Protein AF-A0A6P6RRB9-F1 (afdb_monomer)

Solvent-accessible surface area (backbone atoms only — not comparable to full-atom values): 8794 Å² total; per-residue (Å²): 140,79,89,84,80,84,84,81,82,78,79,80,76,76,71,71,82,74,67,97,46,77,72,31,69,66,36,70,73,18,34,42,37,41,36,29,73,48,27,52,57,36,40,36,46,30,35,60,72,40,43,34,40,38,39,32,35,85,79,60,42,35,33,41,28,50,56,97,54,93,62,64,47,78,41,65,60,90,59,53,51,38,46,90,45,34,46,29,38,40,38,41,36,26,52,82,52,31,38,40,40,37,38,36,30,24,18,76,85,76,47,72,30,61,27,65,45,78,43,83,45,79,94,34,43,44,42,50,74,44,64,45,35,96,84,52,92,70,71,81,70,47,45,77,48,71,31,66,67,48,59,65,62,72,106

Foldseek 3Di:
DDDDDDDDDPLDFPWPDDDQFDWDWQDAFKKKKKKAQWAAQWKWKDQPF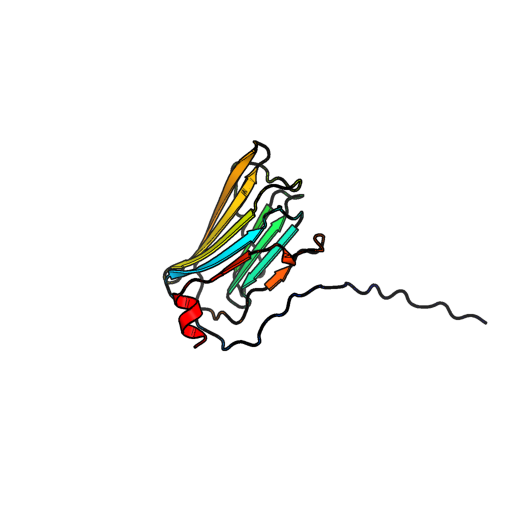AKIWIQHLVVQWIWIDGPPDPDTDTFDKDARADRPTHMWMWMWTDHDQKIKIWIWGQGPVRHTIITIDIDGHDIGIGRDMIMGDSRDPCPVNMDMDIDPVVVVRRD

pLDDT: mean 81.85, std 19.02, range [31.86, 97.69]

Secondary structure (DSSP, 8-state):
-----------------------EE--TT-EEEEEESS--SEEEEEETTTEEEEEETTTTEEEEEETT-SSPEE---SS-B--SS--EEEEEEEETTEEEEEEEEEBTTSSEEEEEEEEE----EE---EEE-SS-S-GGG-EEEE-HHHHGGG-

Structure (mmCIF, N/CA/C/O backbone):
data_AF-A0A6P6RRB9-F1
#
_entry.id   AF-A0A6P6RRB9-F1
#
loop_
_atom_site.group_PDB
_atom_site.id
_atom_site.type_symbol
_atom_site.label_atom_id
_atom_site.label_alt_id
_atom_site.label_comp_id
_atom_site.label_asym_id
_atom_site.label_entity_id
_atom_site.label_seq_id
_atom_site.pdbx_PDB_ins_code
_atom_site.Cartn_x
_atom_site.Cartn_y
_atom_site.Cartn_z
_atom_site.occupancy
_atom_site.B_iso_or_equiv
_atom_site.auth_seq_id
_atom_site.auth_comp_id
_atom_site.auth_asym_id
_atom_site.auth_atom_id
_atom_site.pdbx_PDB_model_num
ATOM 1 N N . MET A 1 1 ? -20.583 28.600 -41.615 1.00 38.03 1 MET A N 1
ATOM 2 C CA . MET A 1 1 ? -19.441 27.681 -41.853 1.00 38.03 1 MET A CA 1
ATOM 3 C C . MET A 1 1 ? -18.241 28.279 -41.128 1.00 38.03 1 MET A C 1
ATOM 5 O O . MET A 1 1 ? -17.924 29.406 -41.449 1.00 38.03 1 MET A O 1
ATOM 9 N N . LYS A 1 2 ? -17.577 27.708 -40.124 1.00 33.72 2 LYS A N 1
ATOM 10 C CA . LYS A 1 2 ? -17.530 26.375 -39.511 1.00 33.72 2 LYS A CA 1
ATOM 11 C C . LYS A 1 2 ? -17.198 26.565 -38.017 1.00 33.72 2 LYS A C 1
ATOM 13 O O . LYS A 1 2 ? -16.459 27.480 -37.671 1.00 33.72 2 LYS A O 1
ATOM 18 N N . ASN A 1 3 ? -17.738 25.680 -37.183 1.00 35.03 3 ASN A N 1
ATOM 19 C CA . ASN A 1 3 ? -17.396 25.497 -35.773 1.00 35.03 3 ASN A CA 1
ATOM 20 C C . ASN A 1 3 ? -15.896 25.198 -35.601 1.00 35.03 3 ASN A C 1
ATOM 22 O O . ASN A 1 3 ? -15.369 24.372 -36.345 1.00 35.03 3 ASN A O 1
ATOM 26 N N . PHE A 1 4 ? -15.254 25.763 -34.576 1.00 40.62 4 PHE A N 1
ATOM 27 C CA . PHE A 1 4 ? -14.052 25.172 -33.983 1.00 40.62 4 PHE A CA 1
ATOM 28 C C . PHE A 1 4 ? -14.425 24.581 -32.625 1.00 40.62 4 PHE A C 1
ATOM 30 O O . PHE A 1 4 ? -14.853 25.283 -31.712 1.00 40.62 4 PHE A O 1
ATOM 37 N N . ALA A 1 5 ? -14.358 23.254 -32.571 1.00 33.91 5 ALA A N 1
ATOM 38 C CA . ALA A 1 5 ? -14.7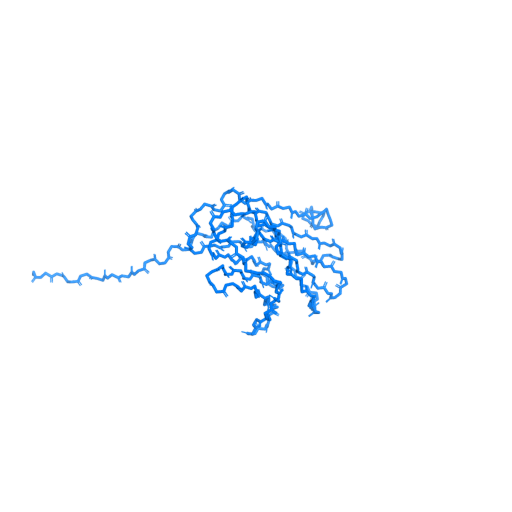40 22.432 -31.441 1.00 33.91 5 ALA A CA 1
ATOM 39 C C . ALA A 1 5 ? -13.683 22.467 -30.328 1.00 33.91 5 ALA A C 1
ATOM 41 O O . ALA A 1 5 ? -12.481 22.524 -30.587 1.00 33.91 5 ALA A O 1
ATOM 42 N N . LEU A 1 6 ? -14.186 22.386 -29.097 1.00 34.38 6 LEU A N 1
ATOM 43 C CA . LEU A 1 6 ? -13.458 22.103 -27.867 1.00 34.38 6 LEU A CA 1
ATOM 44 C C . LEU A 1 6 ? -12.699 20.768 -27.946 1.00 34.38 6 LEU A C 1
ATOM 46 O O . LEU A 1 6 ? -13.262 19.769 -28.386 1.00 34.38 6 LEU A O 1
ATOM 50 N N . PHE A 1 7 ? -11.494 20.720 -27.376 1.00 33.31 7 PHE A N 1
ATOM 51 C CA . PHE A 1 7 ? -10.899 19.482 -26.866 1.00 33.31 7 PHE A CA 1
ATOM 52 C C . PHE A 1 7 ? -10.803 19.578 -25.341 1.00 33.31 7 PHE A C 1
ATOM 54 O O . PHE A 1 7 ? -9.798 20.008 -24.782 1.00 33.31 7 PHE A O 1
ATOM 61 N N . ALA A 1 8 ? -11.887 19.198 -24.663 1.00 34.03 8 ALA A N 1
ATOM 62 C CA . ALA A 1 8 ? -11.844 18.871 -23.246 1.00 34.03 8 ALA A CA 1
ATOM 63 C C . ALA A 1 8 ? -11.222 17.472 -23.110 1.00 34.03 8 ALA A C 1
ATOM 65 O O . ALA A 1 8 ? -11.803 16.477 -23.541 1.00 34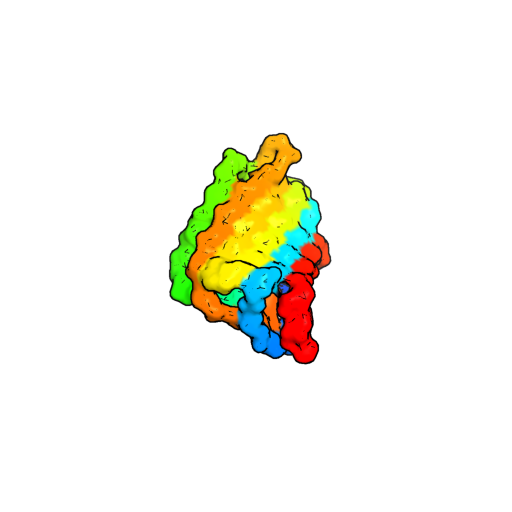.03 8 ALA A O 1
ATOM 66 N N . SER A 1 9 ? -10.011 17.410 -22.560 1.00 34.22 9 SER A N 1
ATOM 67 C CA . SER A 1 9 ? -9.331 16.163 -22.210 1.00 34.22 9 SER A CA 1
ATOM 68 C C . SER A 1 9 ? -10.092 15.474 -21.073 1.00 34.22 9 SER A C 1
ATOM 70 O O . SER A 1 9 ? -10.073 15.941 -19.934 1.00 34.22 9 SER A O 1
ATOM 72 N N . LEU A 1 10 ? -10.795 14.378 -21.378 1.00 38.28 10 LEU A N 1
ATOM 73 C CA . LEU A 1 10 ? -11.334 13.481 -20.357 1.00 38.28 10 LEU A CA 1
ATOM 74 C C . LEU A 1 10 ? -10.183 12.670 -19.749 1.00 38.28 10 LEU A C 1
ATOM 76 O O . LEU A 1 10 ? -9.772 11.638 -20.286 1.00 38.28 10 LEU A O 1
ATOM 80 N N . LEU A 1 11 ? -9.692 13.123 -18.595 1.00 31.86 11 LEU A N 1
ATOM 81 C CA . LEU A 1 11 ? -8.886 12.316 -17.685 1.00 31.86 11 LEU A CA 1
ATOM 82 C C . LEU A 1 11 ? -9.733 11.112 -17.241 1.00 31.86 11 LEU A C 1
ATOM 84 O O . LEU A 1 11 ? -10.615 11.221 -16.392 1.00 31.86 11 LEU A O 1
ATOM 88 N N . SER A 1 12 ? -9.504 9.963 -17.871 1.00 38.44 12 SER A N 1
ATOM 89 C CA . SER A 1 12 ? -10.220 8.724 -17.572 1.00 38.44 12 SER A CA 1
ATOM 90 C C . SER A 1 12 ? -9.632 8.098 -16.305 1.00 38.44 12 SER A C 1
ATOM 92 O O . SER A 1 12 ? -8.745 7.251 -16.378 1.00 38.44 12 SER A O 1
ATOM 94 N N . LEU A 1 13 ? -10.097 8.541 -15.132 1.00 36.09 13 LEU A N 1
ATOM 95 C CA . LEU A 1 13 ? -9.858 7.840 -13.871 1.00 36.09 13 LEU A CA 1
ATOM 96 C C . LEU A 1 13 ? -10.618 6.508 -13.901 1.00 36.09 13 LEU A C 1
ATOM 98 O O . LEU A 1 13 ? -11.828 6.466 -13.689 1.00 36.09 13 LEU A O 1
ATOM 102 N N . PHE A 1 14 ? -9.908 5.408 -14.138 1.00 39.34 14 PHE A N 1
ATOM 103 C CA . PHE A 1 14 ? -10.432 4.081 -13.831 1.00 39.34 14 PHE A CA 1
ATOM 104 C C . PHE A 1 14 ? -10.355 3.875 -12.317 1.00 39.34 14 PHE A C 1
ATOM 106 O O . PHE A 1 14 ? -9.364 3.383 -11.785 1.00 39.34 14 PHE A O 1
ATOM 113 N N . VAL A 1 15 ? -11.400 4.303 -11.611 1.00 43.16 15 VAL A N 1
ATOM 114 C CA . VAL A 1 15 ? -11.607 3.940 -10.209 1.00 43.16 15 VAL A CA 1
ATOM 115 C C . VAL A 1 15 ? -12.261 2.564 -10.199 1.00 43.16 15 VAL A C 1
ATOM 117 O O . VAL A 1 15 ? -13.396 2.412 -10.647 1.00 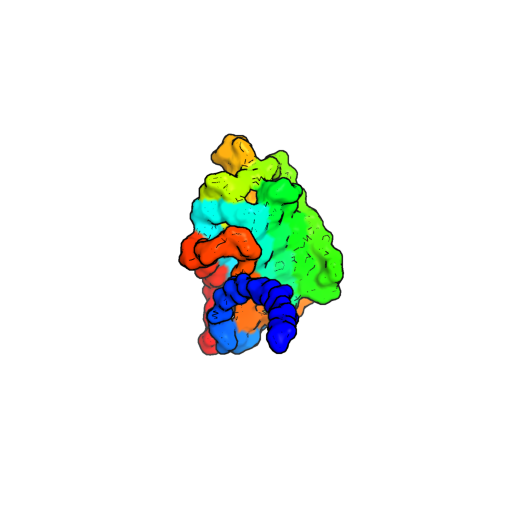43.16 15 VAL A O 1
ATOM 120 N N . ALA A 1 16 ? -11.571 1.550 -9.683 1.00 44.44 16 ALA A N 1
ATOM 121 C CA . ALA A 1 16 ? -12.241 0.322 -9.279 1.00 44.44 16 ALA A CA 1
ATOM 122 C C . ALA A 1 16 ? -13.037 0.628 -7.999 1.00 44.44 16 ALA A C 1
ATOM 124 O O . ALA A 1 16 ? -12.528 0.507 -6.889 1.00 44.44 16 ALA A O 1
ATOM 125 N N . THR A 1 17 ? -14.270 1.120 -8.131 1.00 53.06 17 THR A N 1
ATOM 126 C CA . THR A 1 17 ? -15.194 1.216 -6.994 1.00 53.06 17 THR A CA 1
ATOM 127 C C . THR A 1 17 ? -15.809 -0.149 -6.740 1.00 53.06 17 THR A C 1
ATOM 129 O O . THR A 1 17 ? -16.591 -0.626 -7.560 1.00 53.06 17 THR A O 1
ATOM 132 N N . ALA A 1 18 ? -15.509 -0.741 -5.587 1.00 39.56 18 ALA A N 1
ATOM 133 C CA . ALA A 1 18 ? -16.271 -1.859 -5.054 1.00 39.56 18 ALA A CA 1
ATOM 134 C C . ALA A 1 18 ? -16.681 -1.576 -3.600 1.00 39.56 18 ALA A C 1
ATOM 136 O O . ALA A 1 18 ? -15.840 -1.342 -2.739 1.00 39.56 18 ALA A O 1
ATOM 137 N N . TYR A 1 19 ? -18.002 -1.619 -3.413 1.00 39.84 19 TYR A N 1
ATOM 138 C CA . TYR A 1 19 ? -18.811 -1.609 -2.193 1.00 39.84 19 TYR A CA 1
ATOM 139 C C . TYR A 1 19 ? -18.887 -0.336 -1.333 1.00 39.84 19 TYR A C 1
ATOM 141 O O . TYR A 1 19 ? -17.949 0.087 -0.668 1.00 39.84 19 TYR A O 1
ATOM 149 N N . ALA A 1 20 ? -20.101 0.228 -1.298 1.00 42.53 20 ALA A N 1
ATOM 150 C CA . ALA A 1 20 ? -20.594 1.020 -0.181 1.00 42.53 20 ALA A CA 1
ATOM 151 C C . ALA A 1 20 ? -20.764 0.067 1.011 1.00 42.53 20 ALA A C 1
ATOM 153 O O . ALA A 1 20 ? -21.740 -0.678 1.077 1.00 42.53 20 ALA A O 1
ATOM 154 N N . ALA A 1 21 ? -19.773 0.026 1.895 1.00 52.91 21 ALA A N 1
ATOM 155 C CA . ALA A 1 21 ? -19.759 -0.854 3.049 1.00 52.91 21 ALA A CA 1
ATOM 156 C C . ALA A 1 21 ? -19.721 -0.009 4.326 1.00 52.91 21 ALA A C 1
ATOM 158 O O . ALA A 1 21 ? -19.029 1.005 4.389 1.00 52.91 21 ALA A O 1
ATOM 159 N N . LYS A 1 22 ? -20.530 -0.418 5.307 1.00 69.31 22 LYS A N 1
ATOM 160 C CA . LYS A 1 22 ? -20.511 -0.000 6.715 1.00 69.31 22 LYS A CA 1
ATOM 161 C C . LYS A 1 22 ? -19.111 0.475 7.125 1.00 69.31 22 LYS A C 1
ATOM 163 O O . LYS A 1 22 ? -18.158 -0.286 7.015 1.00 69.31 22 LYS A O 1
ATOM 168 N N . GLU A 1 23 ? -18.987 1.728 7.560 1.00 81.56 23 GLU A N 1
ATOM 169 C CA . GLU A 1 23 ? -17.724 2.233 8.101 1.00 81.56 23 GLU A CA 1
ATOM 170 C C . GLU A 1 23 ? -17.368 1.456 9.367 1.00 81.56 23 GLU A C 1
ATOM 172 O O . GLU A 1 23 ? -18.157 1.406 10.313 1.00 81.56 23 GLU A O 1
ATOM 177 N N . VAL A 1 24 ? -16.181 0.853 9.387 1.00 86.62 24 VAL A N 1
ATOM 178 C CA . VAL A 1 24 ? -15.677 0.109 10.543 1.00 86.62 24 VAL A CA 1
ATOM 179 C C . VAL A 1 24 ? -14.450 0.808 11.097 1.00 86.62 24 VAL A C 1
ATOM 181 O O . VAL A 1 24 ? -13.569 1.210 10.342 1.00 86.62 24 VAL A O 1
ATOM 184 N N . SER A 1 25 ? -14.364 0.965 12.415 1.00 90.88 25 SER A N 1
ATOM 185 C CA . SER A 1 25 ? -13.137 1.484 13.025 1.00 90.88 25 SER A CA 1
ATOM 186 C C . SER A 1 25 ? -11.988 0.517 12.739 1.00 90.88 25 SER A C 1
ATOM 188 O O . SER A 1 25 ? -12.175 -0.687 12.904 1.00 90.88 25 SER A O 1
ATOM 190 N N . TRP A 1 26 ? -10.827 1.015 12.297 1.00 92.44 26 TRP A N 1
ATOM 191 C CA . TRP A 1 26 ? -9.666 0.164 12.021 1.00 92.44 26 TRP A CA 1
ATOM 192 C C . TRP A 1 26 ? -9.245 -0.541 13.321 1.00 92.44 26 TRP A C 1
ATOM 194 O O . TRP A 1 26 ? -8.746 0.124 14.234 1.00 92.44 26 TRP A O 1
ATOM 204 N N . PRO A 1 27 ? -9.444 -1.866 13.439 1.00 91.38 27 PRO A N 1
ATOM 205 C CA . PRO A 1 27 ? -9.219 -2.566 14.691 1.00 91.38 27 PRO A CA 1
ATOM 206 C C . PRO A 1 27 ? -7.726 -2.699 14.985 1.00 91.38 27 PRO A C 1
ATOM 208 O O . PRO A 1 27 ? -6.887 -2.707 14.079 1.00 91.38 27 PRO A O 1
ATOM 211 N N . ASN A 1 28 ? -7.396 -2.863 16.265 1.00 91.50 28 ASN A N 1
ATOM 212 C CA . ASN A 1 28 ? -6.059 -3.283 16.663 1.00 91.50 28 ASN A CA 1
ATOM 213 C C . ASN A 1 28 ? -5.722 -4.632 16.002 1.00 91.50 28 ASN A C 1
ATOM 215 O O . ASN A 1 28 ? -6.572 -5.518 15.953 1.00 91.50 28 ASN A O 1
ATOM 219 N N . ASN A 1 29 ? -4.500 -4.777 15.493 1.00 90.25 29 ASN A N 1
ATOM 220 C CA . ASN A 1 29 ? -4.024 -5.890 14.662 1.00 90.25 29 ASN A CA 1
ATOM 221 C C . ASN A 1 29 ? -4.732 -6.056 13.303 1.00 90.25 29 ASN A C 1
ATOM 223 O O . ASN A 1 29 ? -4.405 -6.974 12.550 1.00 90.25 29 ASN A O 1
ATOM 227 N N . GLY A 1 30 ? -5.651 -5.154 12.940 1.00 92.94 30 GLY A N 1
ATOM 228 C CA . GLY A 1 30 ? -6.267 -5.136 11.619 1.00 92.94 30 GLY A CA 1
ATOM 229 C C . GLY A 1 30 ? -5.232 -4.845 10.538 1.00 92.94 30 GLY A C 1
ATOM 230 O O . GLY A 1 30 ? -4.478 -3.873 10.653 1.00 92.94 30 GLY A O 1
ATOM 231 N N . SER A 1 31 ? -5.204 -5.646 9.472 1.00 95.19 31 SER A N 1
ATOM 232 C CA . SER A 1 31 ? -4.267 -5.444 8.364 1.00 95.19 31 SER A CA 1
ATOM 233 C C . SER A 1 31 ? -4.887 -5.609 6.980 1.00 95.19 31 SER A C 1
ATOM 235 O O . SER A 1 31 ? -5.863 -6.328 6.780 1.00 95.19 31 SER A O 1
ATOM 237 N N . ILE A 1 32 ? -4.296 -4.906 6.017 1.00 95.50 32 ILE A N 1
ATOM 238 C CA . ILE A 1 32 ? -4.622 -4.940 4.596 1.00 95.50 32 ILE A CA 1
ATOM 239 C C . ILE A 1 32 ? -3.324 -5.230 3.847 1.00 95.50 32 ILE A C 1
ATOM 241 O O . ILE A 1 32 ? -2.326 -4.532 4.029 1.00 95.50 32 ILE A O 1
ATOM 245 N N . LYS A 1 33 ? -3.339 -6.248 2.991 1.00 96.31 33 LYS A N 1
ATOM 246 C CA . LYS A 1 33 ? -2.226 -6.627 2.120 1.00 96.31 33 LYS A CA 1
ATOM 247 C C . LYS A 1 33 ? -2.638 -6.431 0.669 1.00 96.31 33 LYS A C 1
ATOM 249 O O . LYS A 1 33 ? -3.662 -6.954 0.247 1.00 96.31 33 LYS A O 1
ATOM 254 N N . VAL A 1 34 ? -1.820 -5.729 -0.100 1.00 95.00 34 VAL A N 1
ATOM 255 C CA . VAL A 1 34 ? -1.964 -5.579 -1.550 1.00 95.00 34 VAL A CA 1
ATOM 256 C C . VAL A 1 34 ? -0.766 -6.238 -2.213 1.00 95.00 34 VAL A C 1
ATOM 258 O O . VAL A 1 34 ? 0.369 -5.979 -1.824 1.00 95.00 34 VAL A O 1
ATOM 261 N N . ILE A 1 35 ? -1.011 -7.094 -3.198 1.00 93.06 35 ILE A N 1
ATOM 262 C CA . ILE A 1 35 ? 0.026 -7.778 -3.972 1.00 93.06 35 ILE A CA 1
ATOM 263 C C . ILE A 1 35 ? -0.188 -7.444 -5.441 1.00 93.06 35 ILE A C 1
ATOM 265 O O . ILE A 1 35 ? -1.295 -7.617 -5.952 1.00 93.06 35 ILE A O 1
ATOM 269 N N . ALA A 1 36 ? 0.868 -7.004 -6.116 1.00 90.50 36 ALA A N 1
ATOM 270 C CA . ALA A 1 36 ? 0.909 -6.895 -7.564 1.00 90.50 36 ALA A CA 1
ATOM 271 C C . ALA A 1 36 ? 1.967 -7.872 -8.094 1.00 90.50 36 ALA A C 1
ATOM 273 O O . ALA A 1 36 ? 3.137 -7.730 -7.737 1.00 90.50 36 ALA A O 1
ATOM 274 N N . PRO A 1 37 ? 1.604 -8.831 -8.964 1.00 86.31 37 PRO A N 1
ATOM 275 C CA . PRO A 1 37 ? 2.572 -9.774 -9.527 1.00 86.31 37 PRO A CA 1
ATOM 276 C C . PRO A 1 37 ? 3.594 -9.084 -10.440 1.00 86.31 37 PRO A C 1
ATOM 278 O O . PRO A 1 37 ? 4.643 -9.646 -10.725 1.00 86.31 37 PRO A O 1
ATOM 281 N N . LYS A 1 38 ? 3.276 -7.871 -10.907 1.00 85.75 38 LYS A N 1
ATOM 282 C CA . LYS A 1 38 ? 4.157 -7.017 -11.690 1.00 85.75 38 LYS A CA 1
ATOM 283 C C . LYS A 1 38 ? 4.106 -5.593 -11.144 1.00 85.75 38 LYS A C 1
ATOM 285 O O . LYS A 1 38 ? 3.021 -5.014 -11.043 1.00 85.75 38 LYS A O 1
ATOM 290 N N . SER A 1 39 ? 5.269 -5.029 -10.838 1.00 83.50 39 SER A N 1
ATOM 291 C CA . SER A 1 39 ? 5.412 -3.662 -10.350 1.00 83.50 39 SER A CA 1
ATOM 292 C C . SER A 1 39 ? 4.870 -2.685 -11.397 1.00 83.50 39 SER A C 1
ATOM 294 O O . SER A 1 39 ? 5.263 -2.748 -12.564 1.00 83.50 39 SER A O 1
ATOM 296 N N . PRO A 1 40 ? 3.918 -1.811 -11.031 1.00 84.12 40 PRO A N 1
ATOM 297 C CA . PRO A 1 40 ? 3.512 -0.709 -11.889 1.00 84.12 40 PRO A CA 1
ATOM 298 C C . PRO A 1 40 ? 4.609 0.364 -11.908 1.00 84.12 40 PRO A C 1
ATOM 300 O O . PRO A 1 40 ? 5.453 0.409 -11.027 1.00 84.12 40 PRO A O 1
ATOM 303 N N . SER A 1 41 ? 4.564 1.292 -12.864 1.00 86.81 41 SER A N 1
ATOM 304 C CA . SER A 1 41 ? 5.468 2.456 -12.855 1.00 86.81 41 SER A CA 1
ATOM 305 C C . SER A 1 41 ? 5.115 3.467 -11.752 1.00 86.81 41 SER A C 1
ATOM 307 O O . SER A 1 41 ? 5.959 4.222 -11.285 1.00 86.81 41 SER A O 1
ATOM 309 N N . HIS A 1 42 ? 3.839 3.501 -11.359 1.00 90.81 42 HIS A N 1
ATOM 310 C CA . HIS A 1 42 ? 3.307 4.361 -10.307 1.00 90.81 42 HIS A CA 1
ATOM 311 C C . HIS A 1 42 ? 2.055 3.718 -9.714 1.00 90.81 42 HIS A C 1
ATOM 313 O O . HIS A 1 42 ? 1.204 3.227 -10.464 1.00 90.81 42 HIS A O 1
ATOM 319 N N . ILE A 1 43 ? 1.892 3.765 -8.398 1.00 92.44 43 ILE A N 1
ATOM 320 C CA . ILE A 1 43 ? 0.665 3.326 -7.732 1.0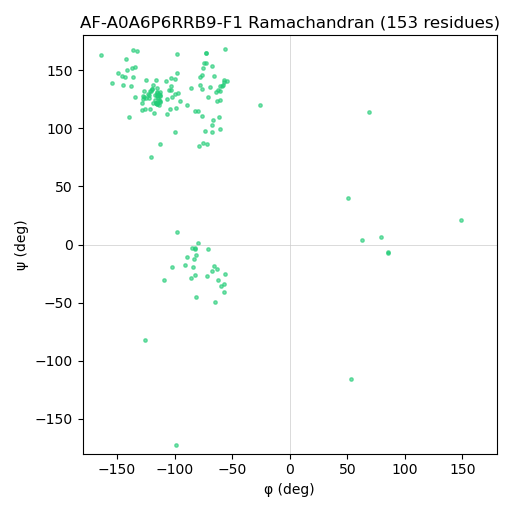0 92.44 43 ILE A CA 1
ATOM 321 C C . ILE A 1 43 ? 0.360 4.164 -6.501 1.00 92.44 43 ILE A C 1
ATOM 323 O O . ILE A 1 43 ? 1.250 4.550 -5.748 1.00 92.44 43 ILE A O 1
ATOM 327 N N . THR A 1 44 ? -0.927 4.375 -6.270 1.00 95.06 44 THR A N 1
ATOM 328 C CA . THR A 1 44 ? -1.459 4.897 -5.020 1.00 95.06 44 THR A CA 1
ATOM 329 C C . THR A 1 44 ? -2.365 3.847 -4.393 1.00 95.06 44 THR A C 1
ATOM 331 O O . THR A 1 44 ? -3.279 3.334 -5.040 1.00 95.06 44 THR A O 1
ATOM 334 N N . ILE A 1 45 ? -2.119 3.538 -3.124 1.00 95.44 45 ILE A N 1
ATOM 335 C CA . ILE A 1 45 ? -2.953 2.681 -2.283 1.00 95.44 45 ILE A CA 1
ATOM 336 C C . ILE A 1 45 ? -3.450 3.548 -1.134 1.00 95.44 45 ILE A C 1
ATOM 338 O O . ILE A 1 45 ? -2.667 3.992 -0.299 1.00 95.44 45 ILE A O 1
ATOM 342 N N . ALA A 1 46 ? -4.750 3.805 -1.093 1.00 94.81 46 ALA A N 1
ATOM 343 C CA . ALA A 1 46 ? -5.367 4.654 -0.090 1.00 94.81 46 ALA A CA 1
ATOM 344 C C . ALA A 1 46 ? -6.431 3.891 0.693 1.00 94.81 46 ALA A C 1
ATOM 346 O O . ALA A 1 46 ? -7.326 3.275 0.112 1.00 94.81 46 ALA A O 1
ATOM 347 N N . VAL A 1 47 ? -6.366 4.005 2.016 1.00 93.94 47 VAL A N 1
ATOM 348 C CA . VAL A 1 47 ? -7.483 3.749 2.926 1.00 93.94 47 VAL A CA 1
ATOM 349 C C . VAL A 1 47 ? -8.056 5.124 3.276 1.00 93.94 47 VAL A C 1
ATOM 351 O O . VAL A 1 47 ? -7.476 5.828 4.111 1.00 93.94 47 VAL A O 1
ATOM 354 N N . PRO A 1 48 ? -9.122 5.582 2.591 1.00 91.69 48 PRO A N 1
ATOM 355 C CA . PRO A 1 48 ? -9.618 6.944 2.748 1.00 91.69 48 PRO A CA 1
ATOM 356 C C . PRO A 1 48 ? -10.010 7.228 4.197 1.00 91.69 48 PRO A C 1
ATOM 358 O O . PRO A 1 48 ? -10.644 6.398 4.836 1.00 91.69 48 PRO A O 1
ATOM 361 N N . GLY A 1 49 ? -9.627 8.401 4.704 1.00 90.69 49 GLY A N 1
ATOM 362 C CA . GLY A 1 49 ? -9.815 8.753 6.116 1.00 90.69 49 GLY A CA 1
ATOM 363 C C . GLY A 1 49 ? -8.702 8.261 7.049 1.00 90.69 49 GLY A C 1
ATOM 364 O O . GLY A 1 49 ? -8.689 8.641 8.214 1.00 90.69 49 GLY A O 1
ATOM 365 N N . CYS A 1 50 ? -7.749 7.467 6.546 1.00 93.94 50 CYS A N 1
ATOM 366 C CA . CYS A 1 50 ? -6.658 6.893 7.332 1.00 93.94 50 CYS A CA 1
ATOM 367 C C . CYS A 1 50 ? -5.279 7.216 6.735 1.00 93.94 50 CYS A C 1
ATOM 369 O O . CYS A 1 50 ? -4.611 8.149 7.169 1.00 93.94 50 CYS A O 1
ATOM 371 N N . VAL A 1 51 ? -4.841 6.461 5.728 1.00 95.75 51 VAL A N 1
ATOM 372 C CA . VAL A 1 51 ? -3.474 6.531 5.199 1.00 95.75 51 VAL A CA 1
ATOM 373 C C . VAL A 1 51 ? -3.476 6.347 3.690 1.00 95.75 51 VAL A C 1
ATOM 375 O O . VAL A 1 51 ? -4.248 5.554 3.147 1.00 95.75 51 VAL A O 1
ATOM 378 N N . THR A 1 52 ? -2.580 7.064 3.026 1.00 96.44 52 THR A N 1
ATOM 379 C CA . THR A 1 52 ? -2.277 6.908 1.608 1.00 96.44 52 THR A CA 1
ATOM 380 C C . THR A 1 52 ? -0.810 6.542 1.454 1.00 96.44 52 THR A C 1
ATOM 382 O O . THR A 1 52 ? 0.054 7.167 2.062 1.00 96.44 52 THR A O 1
ATOM 385 N N . VAL A 1 53 ? -0.532 5.539 0.629 1.00 97.62 53 VAL A N 1
ATOM 386 C CA . VAL A 1 53 ? 0.815 5.146 0.222 1.00 97.62 53 VAL A CA 1
ATOM 387 C C . VAL A 1 53 ? 0.933 5.366 -1.275 1.00 97.62 53 VAL A C 1
ATOM 389 O O . VAL A 1 53 ? 0.169 4.789 -2.049 1.00 97.62 53 VAL A O 1
ATOM 392 N N . THR A 1 54 ? 1.892 6.187 -1.679 1.00 96.38 54 THR A N 1
ATOM 393 C CA . THR A 1 54 ? 2.225 6.424 -3.083 1.00 96.38 54 THR A CA 1
ATOM 394 C C . THR A 1 54 ? 3.606 5.861 -3.352 1.00 96.38 54 THR A C 1
ATOM 396 O O . THR A 1 54 ? 4.547 6.152 -2.616 1.00 96.38 54 THR A O 1
ATOM 399 N N . ILE A 1 55 ? 3.721 5.051 -4.396 1.00 94.38 55 ILE A N 1
ATOM 400 C CA . ILE A 1 55 ? 4.985 4.470 -4.833 1.00 94.38 55 ILE A CA 1
ATOM 401 C C . ILE A 1 55 ? 5.201 4.889 -6.279 1.00 94.38 55 ILE A C 1
ATOM 403 O O . ILE A 1 55 ? 4.330 4.680 -7.128 1.00 94.38 55 ILE A O 1
ATOM 407 N N . ASP A 1 56 ? 6.358 5.481 -6.534 1.00 92.56 56 ASP A N 1
ATOM 408 C CA . ASP A 1 56 ? 6.786 5.923 -7.850 1.00 92.56 56 ASP A CA 1
ATOM 409 C C . ASP A 1 56 ? 8.153 5.316 -8.164 1.00 92.56 56 ASP A C 1
ATOM 411 O O . ASP A 1 56 ? 9.140 5.568 -7.469 1.00 92.56 56 ASP A O 1
ATOM 415 N N . TRP A 1 57 ? 8.211 4.482 -9.197 1.00 90.75 57 TRP A N 1
ATOM 416 C CA . TRP A 1 57 ? 9.441 3.798 -9.580 1.00 90.75 57 TRP A CA 1
ATOM 417 C C . TRP A 1 57 ? 10.349 4.672 -10.441 1.00 90.75 57 TRP A C 1
ATOM 419 O O . TRP A 1 57 ? 11.567 4.484 -10.417 1.00 90.75 57 TRP A O 1
ATOM 429 N N . GLU A 1 58 ? 9.791 5.645 -11.166 1.00 88.50 58 GLU A N 1
ATOM 430 C CA . GLU A 1 58 ? 10.571 6.602 -11.956 1.00 88.50 58 GLU A CA 1
ATOM 431 C C . GLU A 1 58 ? 11.403 7.462 -10.996 1.00 88.50 58 GLU A C 1
ATOM 433 O O . GLU A 1 58 ? 12.638 7.496 -11.096 1.00 88.50 58 GLU A O 1
ATOM 438 N N . ASP A 1 59 ? 10.746 7.998 -9.966 1.00 91.19 59 ASP A N 1
ATOM 439 C CA . ASP A 1 59 ? 11.364 8.813 -8.916 1.00 91.19 59 ASP A CA 1
ATOM 440 C C . ASP A 1 59 ? 12.036 7.986 -7.804 1.00 91.19 59 ASP A C 1
ATOM 442 O O . ASP A 1 59 ? 12.658 8.541 -6.896 1.00 91.19 59 ASP A O 1
ATOM 446 N N . ASN A 1 60 ? 11.937 6.651 -7.856 1.00 91.88 60 ASN A N 1
ATOM 447 C CA . ASN A 1 60 ? 12.409 5.732 -6.813 1.00 91.88 60 ASN A CA 1
ATOM 448 C C . ASN A 1 60 ? 11.906 6.103 -5.402 1.00 91.88 60 ASN A C 1
ATOM 450 O O . ASN A 1 60 ? 12.633 6.020 -4.403 1.00 91.88 60 ASN A O 1
ATOM 454 N N . SER A 1 61 ? 10.651 6.528 -5.304 1.00 93.69 61 SER A N 1
ATOM 455 C CA . SER A 1 61 ? 10.088 7.101 -4.091 1.00 93.69 61 SER A CA 1
ATOM 456 C C . SER A 1 61 ? 8.949 6.253 -3.529 1.00 93.69 61 SER A C 1
ATOM 458 O O . SER A 1 61 ? 8.132 5.691 -4.255 1.00 93.69 61 SER A O 1
ATOM 460 N N . VAL A 1 62 ? 8.906 6.173 -2.200 1.00 96.25 62 VAL A N 1
ATOM 461 C CA . VAL A 1 62 ? 7.735 5.728 -1.444 1.00 96.25 62 VAL A CA 1
ATOM 462 C C . VAL A 1 62 ? 7.375 6.866 -0.513 1.00 96.25 62 VAL A C 1
ATOM 464 O O . VAL A 1 62 ? 8.236 7.394 0.188 1.00 96.25 62 VAL A O 1
ATOM 467 N N . GLN A 1 63 ? 6.112 7.260 -0.535 1.00 97.44 63 GLN A N 1
ATOM 468 C CA . GLN A 1 63 ? 5.580 8.367 0.239 1.00 97.44 63 GLN A CA 1
ATOM 469 C C . GLN A 1 63 ? 4.376 7.876 1.027 1.00 97.44 63 GLN A C 1
ATOM 471 O O . GLN A 1 63 ? 3.488 7.227 0.473 1.00 97.44 63 GLN A O 1
ATOM 476 N N . VAL A 1 64 ? 4.341 8.204 2.313 1.00 97.50 64 VAL A N 1
ATOM 477 C CA . VAL A 1 64 ? 3.206 7.918 3.188 1.00 97.50 64 VAL A CA 1
ATOM 478 C C . VAL A 1 64 ? 2.566 9.235 3.593 1.00 97.50 64 VAL A C 1
ATOM 480 O O . VAL A 1 64 ? 3.219 10.112 4.152 1.00 97.50 64 VAL A O 1
ATOM 483 N N . THR A 1 65 ? 1.277 9.374 3.320 1.00 96.19 65 THR A N 1
ATOM 484 C CA . THR A 1 65 ? 0.479 10.534 3.713 1.00 96.19 65 THR A CA 1
ATOM 485 C C . THR A 1 65 ? -0.546 10.090 4.739 1.00 96.19 65 THR A C 1
ATOM 487 O O . THR A 1 65 ? -1.399 9.242 4.462 1.00 96.19 65 THR A O 1
ATOM 490 N N . LYS A 1 66 ? -0.488 10.678 5.929 1.00 94.38 66 LYS A N 1
ATOM 491 C CA . LYS A 1 66 ? -1.517 10.498 6.947 1.00 94.38 66 LYS A CA 1
ATOM 492 C C . LYS A 1 66 ? -2.737 11.359 6.623 1.00 94.38 66 LYS A C 1
ATOM 494 O O . LYS A 1 66 ? -2.617 12.473 6.116 1.00 94.38 66 LYS A O 1
ATOM 499 N N . HIS A 1 67 ? -3.930 10.851 6.913 1.00 89.94 67 HIS A N 1
ATOM 500 C CA . HIS A 1 67 ? -5.156 11.609 6.716 1.00 89.94 67 HIS A CA 1
ATOM 501 C C . HIS A 1 67 ? -5.167 12.890 7.561 1.00 89.94 67 HIS A C 1
ATOM 503 O O . HIS A 1 67 ? -4.804 12.881 8.735 1.00 89.94 67 HIS A O 1
ATOM 509 N N . GLY A 1 68 ? -5.606 13.989 6.946 1.00 86.31 68 GLY A N 1
ATOM 510 C CA . GLY A 1 68 ? -5.609 15.319 7.556 1.00 86.31 68 GLY A CA 1
ATOM 511 C C . GLY A 1 68 ? -4.287 16.079 7.420 1.00 86.31 68 GLY A C 1
ATOM 512 O O . GLY A 1 68 ? -4.253 17.265 7.737 1.00 86.31 68 GLY A O 1
ATOM 513 N N . GLU A 1 69 ? -3.226 15.447 6.910 1.00 89.81 69 GLU A N 1
ATOM 514 C CA . GLU A 1 69 ? -1.947 16.105 6.635 1.00 89.81 69 GLU A CA 1
ATOM 515 C C . GLU A 1 69 ? -1.819 16.462 5.146 1.00 89.81 69 GLU A C 1
ATOM 517 O O . GLU A 1 69 ? -2.274 15.734 4.262 1.00 89.81 69 GLU A O 1
ATOM 522 N N . SER A 1 70 ? -1.212 17.617 4.862 1.00 85.69 70 SER A N 1
ATOM 523 C CA . SER A 1 70 ? -0.958 18.105 3.499 1.00 85.69 70 SER A CA 1
ATOM 524 C C . SER A 1 70 ? 0.402 17.664 2.951 1.00 85.69 70 SER A C 1
ATOM 526 O O . SER A 1 70 ? 0.628 17.716 1.742 1.00 85.69 70 SER A O 1
ATOM 528 N N . SER A 1 71 ? 1.309 17.232 3.829 1.00 88.88 71 SER A N 1
ATOM 529 C CA . SER A 1 71 ? 2.651 16.760 3.496 1.00 88.88 71 SER A CA 1
ATOM 530 C C . SER A 1 71 ? 2.737 15.239 3.560 1.00 88.88 71 SER A C 1
ATOM 532 O O . SER A 1 71 ? 2.159 14.618 4.448 1.00 88.88 71 SER A O 1
ATOM 534 N N . SER A 1 72 ? 3.513 14.647 2.653 1.00 93.75 72 SER A N 1
ATOM 535 C CA . SER A 1 72 ? 3.851 13.222 2.716 1.00 93.75 72 SER A CA 1
ATOM 536 C C . SER A 1 72 ? 5.220 13.018 3.356 1.00 93.75 72 SER A C 1
ATOM 538 O O . SER A 1 72 ? 6.108 13.858 3.210 1.00 93.75 72 SER A O 1
ATOM 540 N N . GLN A 1 73 ? 5.380 11.903 4.060 1.00 94.50 73 GLN A N 1
ATOM 541 C CA . GLN A 1 73 ? 6.641 11.474 4.645 1.00 94.50 73 GLN A CA 1
ATOM 542 C C . GLN A 1 73 ? 7.344 10.498 3.690 1.00 94.50 73 GLN A C 1
ATOM 544 O O . GLN A 1 73 ? 6.745 9.475 3.334 1.00 94.50 73 GLN A O 1
ATOM 549 N N . PRO A 1 74 ? 8.594 10.776 3.277 1.00 95.44 74 PRO A N 1
ATOM 550 C CA . PRO A 1 74 ? 9.356 9.846 2.460 1.00 95.44 74 PRO A CA 1
ATOM 551 C C . PRO A 1 74 ? 9.738 8.618 3.283 1.00 95.44 74 PRO A C 1
ATOM 553 O O . PRO A 1 74 ? 10.227 8.741 4.404 1.00 95.44 74 PRO A O 1
ATOM 556 N N . VAL A 1 75 ? 9.575 7.437 2.695 1.00 95.81 75 VAL A N 1
ATOM 557 C CA . VAL A 1 75 ? 10.032 6.177 3.283 1.00 95.81 75 VAL A CA 1
ATOM 558 C C . VAL A 1 75 ? 11.288 5.731 2.552 1.00 95.81 75 VAL A C 1
ATOM 560 O O . VAL A 1 75 ? 11.272 5.483 1.342 1.00 95.81 75 VAL A O 1
ATOM 563 N N . GLY A 1 76 ? 12.389 5.672 3.298 1.00 91.56 76 GLY A N 1
ATOM 564 C CA . GLY A 1 76 ? 13.691 5.272 2.778 1.00 91.56 76 GLY A CA 1
ATOM 565 C C . GLY A 1 76 ? 13.735 3.799 2.376 1.00 91.56 76 GLY A C 1
ATOM 566 O O . GLY A 1 76 ? 12.999 2.969 2.909 1.00 91.56 76 GLY A O 1
ATOM 567 N N . GLY A 1 77 ? 14.626 3.498 1.436 1.00 89.62 77 GLY A N 1
ATOM 568 C CA . GLY A 1 77 ? 15.003 2.147 1.032 1.00 89.62 77 GLY A CA 1
ATOM 569 C C . GLY A 1 77 ? 16.516 2.046 0.880 1.00 89.62 77 GLY A C 1
ATOM 570 O O . GLY A 1 77 ? 17.215 3.063 0.877 1.00 89.62 77 GLY A O 1
ATOM 571 N N . SER A 1 78 ? 17.013 0.820 0.779 1.00 88.88 78 SER A N 1
ATOM 572 C CA . SER A 1 78 ? 18.437 0.531 0.573 1.00 88.88 78 SER A CA 1
ATOM 573 C C . SER A 1 78 ? 18.833 0.547 -0.899 1.00 88.88 78 SER A C 1
ATOM 575 O O . SER A 1 78 ? 19.968 0.874 -1.230 1.00 88.88 78 SER A O 1
ATOM 577 N N . GLU A 1 79 ? 17.886 0.222 -1.775 1.00 89.19 79 GLU A N 1
ATOM 578 C CA . GLU A 1 79 ? 18.125 0.004 -3.195 1.00 89.19 79 GLU A CA 1
ATOM 579 C C . GLU A 1 79 ? 17.095 0.740 -4.062 1.00 89.19 79 GLU A C 1
ATOM 581 O O . GLU A 1 79 ? 16.050 1.221 -3.601 1.00 89.19 79 GLU A O 1
ATOM 586 N N . ARG A 1 80 ? 17.389 0.832 -5.363 1.00 88.81 80 ARG A N 1
ATOM 587 C CA . ARG A 1 80 ? 16.431 1.350 -6.346 1.00 88.81 80 ARG A CA 1
ATOM 588 C C . ARG A 1 80 ? 15.385 0.289 -6.696 1.00 88.81 80 ARG A C 1
ATOM 590 O O . ARG A 1 80 ? 15.742 -0.861 -6.933 1.00 88.81 80 ARG A O 1
ATOM 597 N N . LEU A 1 81 ? 14.118 0.689 -6.782 1.00 88.31 81 LEU A N 1
ATOM 598 C CA . LEU A 1 81 ? 13.002 -0.161 -7.216 1.00 88.31 81 LEU A CA 1
ATOM 599 C C . LEU A 1 81 ? 13.004 -0.393 -8.739 1.00 88.31 81 LEU A C 1
ATOM 601 O O . LEU A 1 81 ? 13.451 0.473 -9.495 1.00 88.31 81 LEU A O 1
ATOM 605 N N . ARG A 1 82 ? 12.461 -1.531 -9.197 1.00 85.00 82 ARG A N 1
ATOM 606 C CA . ARG A 1 82 ? 12.327 -1.882 -10.627 1.00 85.00 82 ARG A CA 1
ATOM 607 C C . ARG A 1 82 ? 10.895 -1.797 -11.146 1.00 85.00 82 ARG A C 1
ATOM 609 O O . ARG A 1 82 ? 10.000 -2.446 -10.612 1.00 85.00 82 ARG A O 1
ATOM 616 N N . ASP A 1 83 ? 10.689 -1.036 -12.213 1.00 77.62 83 ASP A N 1
ATOM 617 C CA . ASP A 1 83 ? 9.406 -0.909 -12.916 1.00 77.62 83 ASP A CA 1
ATOM 618 C C . ASP A 1 83 ? 9.219 -1.946 -14.038 1.00 77.62 83 ASP A C 1
ATOM 620 O O . ASP A 1 83 ? 8.119 -2.104 -14.572 1.00 77.62 83 ASP A O 1
ATOM 624 N N . ASP A 1 84 ? 10.273 -2.679 -14.405 1.00 75.94 84 ASP A N 1
ATOM 625 C CA . ASP A 1 84 ? 10.266 -3.588 -15.553 1.00 75.94 84 ASP A CA 1
ATOM 626 C C . ASP A 1 84 ? 9.632 -4.961 -15.284 1.00 75.94 84 ASP A C 1
ATOM 628 O O . ASP A 1 84 ? 9.285 -5.672 -16.236 1.00 75.94 84 ASP A O 1
ATOM 632 N N . GLY A 1 85 ? 9.312 -5.279 -14.028 1.00 62.69 85 GLY A N 1
ATOM 633 C CA . GLY A 1 85 ? 8.251 -6.245 -13.768 1.00 62.69 85 GLY A CA 1
ATOM 634 C C . GLY A 1 85 ? 8.329 -7.125 -12.539 1.00 62.69 85 GLY A C 1
ATOM 635 O O . GLY A 1 85 ? 7.663 -8.157 -12.540 1.00 62.69 85 GLY A O 1
ATOM 636 N N . GLY A 1 86 ? 9.089 -6.746 -11.519 1.00 80.00 86 GLY A N 1
ATOM 637 C CA . GLY A 1 86 ? 9.161 -7.534 -10.294 1.00 80.00 86 GLY A CA 1
ATOM 638 C C . GLY A 1 86 ? 7.918 -7.457 -9.415 1.00 80.00 86 GLY A C 1
ATOM 639 O O . GLY A 1 86 ? 7.088 -6.565 -9.590 1.00 80.00 86 GLY A O 1
ATOM 640 N N . GLU A 1 87 ? 7.776 -8.363 -8.452 1.00 89.44 87 GLU A N 1
ATOM 641 C CA . GLU A 1 87 ? 6.633 -8.375 -7.528 1.00 89.44 87 GLU A CA 1
ATOM 642 C C . GLU A 1 87 ? 6.627 -7.138 -6.607 1.00 89.44 87 GLU A C 1
ATOM 644 O O . GLU A 1 87 ? 7.675 -6.650 -6.178 1.00 89.44 87 GLU A O 1
ATOM 649 N N . LEU A 1 88 ? 5.426 -6.654 -6.281 1.00 92.69 88 LEU A N 1
ATOM 650 C CA . LEU A 1 88 ? 5.170 -5.652 -5.249 1.00 92.69 88 LEU A CA 1
ATOM 651 C C . LEU A 1 88 ? 4.245 -6.236 -4.179 1.00 92.69 88 LEU A C 1
ATOM 653 O O . LEU A 1 88 ? 3.172 -6.754 -4.489 1.00 92.69 88 LEU A O 1
ATOM 657 N N . VAL A 1 89 ? 4.594 -6.025 -2.915 1.00 94.44 89 VAL A N 1
ATOM 658 C CA . VAL A 1 89 ? 3.748 -6.286 -1.752 1.00 94.44 89 VAL A CA 1
ATOM 659 C C . VAL A 1 89 ? 3.689 -5.036 -0.884 1.00 94.44 89 VAL A C 1
ATOM 661 O O . VAL A 1 89 ? 4.712 -4.534 -0.431 1.00 94.44 89 VAL A O 1
ATOM 664 N N . VAL A 1 90 ? 2.482 -4.556 -0.599 1.00 96.69 90 VAL A N 1
ATOM 665 C CA . VAL A 1 90 ? 2.241 -3.469 0.355 1.00 96.69 90 VAL A CA 1
ATOM 666 C C . VAL A 1 90 ? 1.395 -3.998 1.499 1.00 96.69 90 VAL A C 1
ATOM 668 O O . VAL A 1 90 ? 0.312 -4.539 1.281 1.00 96.69 90 VAL A O 1
ATOM 671 N N . LEU A 1 91 ? 1.888 -3.847 2.720 1.00 97.69 91 LEU A N 1
ATOM 672 C CA . LEU A 1 91 ? 1.198 -4.210 3.946 1.00 97.69 91 LEU A CA 1
ATOM 673 C C . LEU A 1 91 ? 0.911 -2.946 4.749 1.00 97.69 91 LEU A C 1
ATOM 675 O O . LEU A 1 91 ? 1.814 -2.171 5.058 1.00 97.69 91 LEU A O 1
ATOM 679 N N . LEU A 1 92 ? -0.355 -2.773 5.101 1.00 97.06 92 LEU A N 1
ATOM 680 C CA . LEU A 1 92 ? -0.824 -1.776 6.047 1.00 97.06 92 LEU A CA 1
ATOM 681 C C . LEU A 1 92 ? -1.345 -2.530 7.262 1.00 97.06 92 LEU A C 1
ATOM 683 O O . LEU A 1 92 ? -2.238 -3.363 7.123 1.00 97.06 92 LEU A O 1
ATOM 687 N N . SER A 1 93 ? -0.820 -2.260 8.446 1.00 95.62 93 SER A N 1
ATOM 688 C CA . SER A 1 93 ? -1.336 -2.843 9.682 1.00 95.62 93 SER A CA 1
ATOM 689 C C . SER A 1 93 ? -1.478 -1.783 10.754 1.00 95.62 93 SER A C 1
ATOM 691 O O . SER A 1 93 ? -0.781 -0.770 10.745 1.00 95.62 93 SER A O 1
ATOM 693 N N . ARG A 1 94 ? -2.402 -2.004 11.683 1.00 94.06 94 ARG A N 1
ATOM 694 C CA . ARG A 1 94 ? -2.591 -1.121 12.827 1.00 94.06 94 ARG A CA 1
ATOM 695 C C . ARG A 1 94 ? -2.265 -1.853 14.115 1.00 94.06 94 ARG A C 1
ATOM 697 O O . ARG A 1 94 ? -2.782 -2.940 14.345 1.00 94.06 94 ARG A O 1
ATOM 704 N N . GLN A 1 95 ? -1.459 -1.225 14.961 1.00 93.50 95 GLN A N 1
ATOM 705 C CA . GLN A 1 95 ? -1.227 -1.641 16.334 1.00 93.50 95 GLN A CA 1
ATOM 706 C C . GLN A 1 95 ? -1.450 -0.432 17.244 1.00 93.50 95 GLN A C 1
ATOM 708 O O . GLN A 1 95 ? -0.752 0.573 17.140 1.00 93.50 95 GLN A O 1
ATOM 713 N N . GLU A 1 96 ? -2.461 -0.505 18.104 1.00 89.56 96 GLU A N 1
ATOM 714 C CA . GLU A 1 96 ? -2.897 0.589 18.975 1.00 89.56 96 GLU A CA 1
ATOM 715 C C . GLU A 1 96 ? -3.167 1.890 18.179 1.00 89.56 96 GLU A C 1
ATOM 717 O O . GLU A 1 96 ? -4.066 1.947 17.327 1.00 89.56 96 GLU A O 1
ATOM 722 N N . ASN A 1 97 ? -2.380 2.937 18.442 1.00 90.75 97 ASN A N 1
ATOM 723 C CA . ASN A 1 97 ? -2.438 4.236 17.771 1.00 90.75 97 ASN A CA 1
ATOM 724 C C . ASN A 1 97 ? -1.398 4.386 16.656 1.00 90.75 97 ASN A C 1
ATOM 726 O O . ASN A 1 97 ? -1.222 5.479 16.124 1.00 90.75 97 ASN A O 1
ATOM 730 N N . THR A 1 98 ? -0.735 3.301 16.276 1.00 94.19 98 THR A N 1
ATOM 731 C CA . THR A 1 98 ? 0.304 3.301 15.253 1.00 94.19 98 THR A CA 1
ATOM 732 C C . THR A 1 98 ? -0.169 2.522 14.040 1.00 94.19 98 THR A C 1
ATOM 734 O O . THR A 1 98 ? -0.686 1.411 14.142 1.00 94.19 98 THR A O 1
ATOM 737 N N . THR A 1 99 ? -0.006 3.115 12.862 1.00 95.06 99 THR A N 1
ATOM 738 C CA . THR A 1 99 ? -0.142 2.404 11.591 1.00 95.06 99 THR A CA 1
ATOM 739 C C . THR A 1 99 ? 1.243 2.106 11.051 1.00 95.06 99 THR A C 1
ATOM 741 O O . THR A 1 99 ? 2.076 3.003 10.924 1.00 95.06 99 THR A O 1
ATOM 744 N N . HIS A 1 100 ? 1.483 0.841 10.743 1.00 96.56 100 HIS A N 1
ATOM 745 C CA . HIS A 1 100 ? 2.699 0.366 10.115 1.00 96.56 100 HIS A CA 1
ATOM 746 C C . HIS A 1 100 ? 2.443 0.185 8.624 1.00 96.56 100 HIS A C 1
ATOM 748 O O . HIS A 1 100 ? 1.473 -0.451 8.206 1.00 96.56 100 HIS A O 1
ATOM 754 N N . VAL A 1 101 ? 3.332 0.757 7.829 1.00 97.50 101 VAL A N 1
ATOM 755 C CA . VAL A 1 101 ? 3.381 0.621 6.382 1.00 97.50 101 VAL A CA 1
ATOM 756 C C . VAL A 1 101 ? 4.651 -0.138 6.050 1.00 97.50 101 VAL A C 1
ATOM 758 O O . VAL A 1 101 ? 5.744 0.280 6.428 1.00 97.50 101 VAL A O 1
ATOM 761 N N . ALA A 1 102 ? 4.510 -1.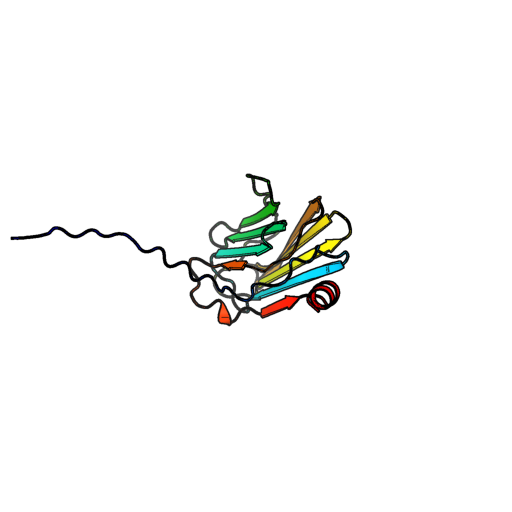240 5.328 1.00 97.31 102 ALA A N 1
ATOM 762 C CA . ALA A 1 102 ? 5.629 -1.974 4.770 1.00 97.31 102 ALA A CA 1
ATOM 763 C C . ALA A 1 102 ? 5.433 -2.131 3.266 1.00 97.31 102 ALA A C 1
ATOM 765 O O . ALA A 1 102 ? 4.398 -2.614 2.813 1.00 97.31 102 ALA A O 1
ATOM 766 N N . VAL A 1 103 ? 6.432 -1.721 2.495 1.00 96.62 103 VAL A N 1
ATOM 767 C CA . VAL A 1 103 ? 6.487 -1.892 1.046 1.00 96.62 103 VAL A CA 1
ATOM 768 C C . VAL A 1 103 ? 7.662 -2.802 0.740 1.00 96.62 103 VAL A C 1
ATOM 770 O O . VAL A 1 103 ? 8.792 -2.488 1.096 1.00 96.62 103 VAL A O 1
ATOM 773 N N . TYR A 1 104 ? 7.391 -3.916 0.077 1.00 94.25 104 TYR A N 1
ATOM 774 C CA . TYR A 1 104 ? 8.394 -4.815 -0.469 1.00 94.25 104 TYR A CA 1
ATOM 775 C C . TYR A 1 104 ? 8.245 -4.799 -1.977 1.00 94.25 104 TYR A C 1
ATOM 777 O O . TYR A 1 104 ? 7.170 -5.097 -2.491 1.00 94.25 104 TYR A O 1
ATOM 785 N N . ALA A 1 105 ? 9.299 -4.441 -2.686 1.00 92.44 105 ALA A N 1
ATOM 786 C CA . ALA A 1 105 ? 9.290 -4.453 -4.138 1.00 92.44 105 ALA A CA 1
ATOM 787 C C . ALA A 1 105 ? 10.635 -4.930 -4.658 1.00 92.44 105 ALA A C 1
ATOM 789 O O . ALA A 1 105 ? 11.664 -4.730 -4.011 1.00 92.44 105 ALA A O 1
ATOM 790 N N . GLU A 1 106 ? 10.626 -5.572 -5.819 1.00 88.88 106 GLU A N 1
ATOM 791 C CA . GLU A 1 106 ? 11.871 -6.008 -6.435 1.00 88.88 106 GLU A CA 1
ATOM 792 C C . GLU A 1 106 ? 12.789 -4.809 -6.726 1.00 88.88 106 GLU A C 1
ATOM 794 O O . GLU A 1 106 ? 12.380 -3.774 -7.268 1.00 88.88 106 GLU A O 1
ATOM 799 N N . SER A 1 107 ? 14.046 -4.958 -6.329 1.00 85.12 107 SER A N 1
ATOM 800 C CA . SER A 1 107 ? 15.100 -3.969 -6.455 1.00 85.12 107 SER A CA 1
ATOM 801 C C . SER A 1 107 ? 15.962 -4.231 -7.683 1.00 85.12 107 SER A C 1
ATOM 803 O O . SER A 1 107 ? 15.960 -5.323 -8.249 1.00 85.12 107 SER A O 1
ATOM 805 N N . VAL A 1 108 ? 16.747 -3.235 -8.105 1.00 83.50 108 VAL A N 1
ATOM 806 C CA . VAL A 1 108 ? 17.626 -3.333 -9.285 1.00 83.50 108 VAL A CA 1
ATOM 807 C C . VAL A 1 108 ? 18.621 -4.496 -9.213 1.00 83.50 108 VAL A C 1
ATOM 809 O O . VAL A 1 108 ? 19.008 -5.002 -10.264 1.00 83.50 108 VAL A O 1
ATOM 812 N N . GLY A 1 109 ? 18.975 -4.956 -8.008 1.00 81.56 109 GLY A N 1
ATOM 813 C CA . GLY A 1 109 ? 19.848 -6.108 -7.771 1.00 81.56 109 GLY A CA 1
ATOM 814 C C . GLY A 1 109 ? 19.173 -7.482 -7.897 1.00 81.56 109 GLY A C 1
ATOM 815 O O . GLY A 1 109 ? 19.840 -8.489 -7.674 1.00 81.56 109 GLY A O 1
ATOM 816 N N . GLY A 1 110 ? 17.876 -7.544 -8.224 1.00 81.12 110 GLY A N 1
ATOM 817 C CA . GLY A 1 110 ? 17.103 -8.791 -8.343 1.00 81.12 110 GLY A CA 1
ATOM 818 C C . GLY A 1 110 ? 16.650 -9.390 -7.004 1.00 81.12 110 GLY A C 1
ATOM 819 O O . GLY A 1 110 ? 16.120 -10.497 -6.972 1.00 81.12 110 GLY A O 1
ATOM 820 N N . GLY A 1 111 ? 16.879 -8.681 -5.892 1.00 86.81 111 GLY A N 1
ATOM 821 C CA . GLY A 1 111 ? 16.311 -8.986 -4.575 1.00 86.81 111 GLY A CA 1
ATOM 822 C C . GLY A 1 111 ? 15.089 -8.115 -4.278 1.00 86.81 111 GLY A C 1
ATOM 823 O O . GLY A 1 111 ? 14.649 -7.359 -5.133 1.00 86.81 111 GLY A O 1
ATOM 824 N N . PHE A 1 112 ? 14.557 -8.168 -3.057 1.00 88.56 112 PHE A N 1
ATOM 825 C CA . PHE A 1 112 ? 13.516 -7.234 -2.611 1.00 88.56 112 PHE A CA 1
ATOM 826 C C . PHE A 1 112 ? 14.134 -6.082 -1.815 1.00 88.56 112 PHE A C 1
ATOM 828 O O . PHE A 1 112 ? 14.889 -6.322 -0.874 1.00 88.56 112 PHE A O 1
ATOM 835 N N . ASP A 1 113 ? 13.781 -4.844 -2.158 1.00 92.12 113 ASP A N 1
ATOM 836 C CA . ASP A 1 113 ? 13.959 -3.689 -1.276 1.00 92.12 113 ASP A CA 1
ATOM 837 C C . ASP A 1 113 ? 12.745 -3.600 -0.348 1.00 92.12 113 ASP A C 1
ATOM 839 O O . ASP A 1 113 ? 11.597 -3.744 -0.782 1.00 92.12 113 ASP A O 1
ATOM 843 N N . SER A 1 114 ? 13.002 -3.375 0.938 1.00 93.56 114 SER A N 1
ATOM 844 C CA . SER A 1 114 ? 11.962 -3.198 1.948 1.00 93.56 114 SER A CA 1
ATOM 845 C C . SER A 1 114 ? 11.975 -1.773 2.473 1.00 93.56 114 SER A C 1
ATOM 847 O O . SER A 1 114 ? 13.005 -1.300 2.955 1.00 93.56 114 SER A O 1
ATOM 849 N N . ARG A 1 115 ? 10.818 -1.118 2.453 1.00 95.44 115 ARG A N 1
ATOM 850 C CA . ARG A 1 115 ? 10.625 0.237 2.968 1.00 95.44 115 ARG A CA 1
ATOM 851 C C . ARG A 1 115 ? 9.561 0.212 4.046 1.00 95.44 115 ARG A C 1
ATOM 853 O O . ARG A 1 115 ? 8.418 -0.159 3.784 1.00 95.44 115 ARG A O 1
ATOM 860 N N . LEU A 1 116 ? 9.958 0.561 5.265 1.00 96.88 116 LEU A N 1
ATOM 861 C CA . LEU A 1 116 ? 9.134 0.426 6.462 1.00 96.88 116 LEU A CA 1
ATOM 862 C C . LEU A 1 116 ? 8.927 1.794 7.103 1.00 96.88 116 LEU A C 1
ATOM 864 O O . LEU A 1 116 ? 9.887 2.529 7.322 1.00 96.88 116 LEU A O 1
ATOM 868 N N . GLN A 1 117 ? 7.683 2.110 7.44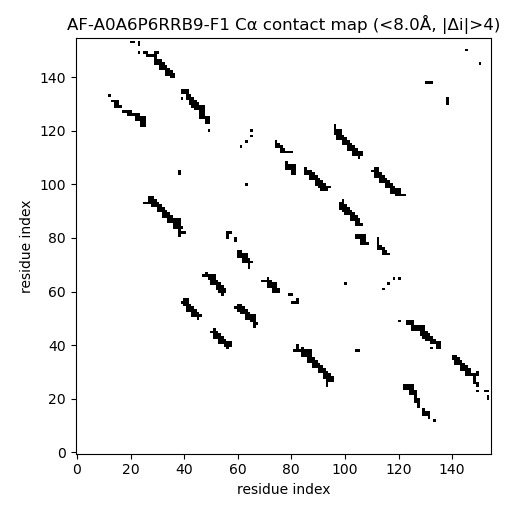3 1.00 96.81 117 GLN A N 1
ATOM 869 C CA . GLN A 1 117 ? 7.323 3.333 8.145 1.00 96.81 117 GLN A CA 1
ATOM 870 C C . GLN A 1 117 ? 6.288 3.032 9.221 1.00 96.81 117 GLN A C 1
ATOM 872 O O . GLN A 1 117 ? 5.309 2.334 8.976 1.00 96.81 117 GLN A O 1
ATOM 877 N N . SER A 1 118 ? 6.475 3.621 10.398 1.00 96.12 118 SER A N 1
ATOM 878 C CA . SER A 1 118 ? 5.468 3.635 11.459 1.00 96.12 118 SER A CA 1
ATOM 879 C C . SER A 1 118 ? 5.001 5.068 11.658 1.00 96.12 118 SER A C 1
ATOM 881 O O . SER A 1 118 ? 5.827 5.972 11.779 1.00 96.12 118 SER A O 1
ATOM 883 N N . ILE A 1 119 ? 3.691 5.285 11.667 1.00 94.00 119 ILE A N 1
ATOM 884 C CA . ILE A 1 119 ? 3.087 6.603 11.868 1.00 94.00 119 ILE A CA 1
ATOM 885 C C . ILE A 1 119 ? 2.059 6.545 12.989 1.00 94.00 119 ILE A C 1
ATOM 887 O O . ILE A 1 119 ? 1.137 5.728 12.964 1.00 94.00 119 ILE A O 1
ATOM 891 N N . GLU A 1 120 ? 2.194 7.444 13.959 1.00 93.25 120 GLU A N 1
ATOM 892 C CA . GLU A 1 120 ? 1.152 7.660 14.957 1.00 93.25 120 GLU A CA 1
ATOM 893 C C . GLU A 1 120 ? -0.048 8.353 14.310 1.00 93.25 120 GLU A C 1
ATOM 895 O O . GLU A 1 120 ? 0.061 9.409 13.672 1.00 93.25 120 GLU A O 1
ATOM 900 N N . MET A 1 121 ? -1.223 7.762 14.481 1.00 87.44 121 MET A N 1
ATOM 901 C CA . MET A 1 121 ? -2.453 8.233 13.875 1.00 87.44 121 MET A CA 1
ATOM 902 C C . MET A 1 121 ? -3.637 8.009 14.818 1.00 87.44 121 MET A C 1
ATOM 904 O O . MET A 1 121 ? -3.769 6.925 15.400 1.00 87.44 121 MET A O 1
ATOM 908 N N . PRO A 1 122 ? -4.548 8.996 14.945 1.00 84.00 122 PRO A N 1
ATOM 909 C CA . PRO A 1 122 ? -5.788 8.791 15.680 1.00 84.00 122 PRO A CA 1
ATOM 910 C C . PRO A 1 122 ? -6.582 7.605 15.113 1.00 84.00 122 PRO A C 1
ATOM 912 O O . PRO A 1 122 ? -6.271 7.047 14.050 1.00 84.00 122 PRO A O 1
ATOM 915 N N . SER A 1 123 ? -7.604 7.176 15.850 1.00 87.44 123 SER A N 1
ATOM 916 C CA . SER A 1 123 ? -8.562 6.212 15.318 1.00 87.44 123 SER A CA 1
ATOM 917 C C . SER A 1 123 ? -9.147 6.739 14.006 1.00 87.44 123 SER A C 1
ATOM 919 O O . SER A 1 123 ? -9.388 7.934 13.836 1.00 87.44 123 SER A O 1
ATOM 921 N N . CYS A 1 124 ? -9.331 5.836 13.054 1.00 91.06 124 CYS A N 1
ATOM 922 C CA . CYS A 1 124 ? -9.913 6.151 11.761 1.00 91.06 124 CYS A CA 1
ATOM 923 C C . CYS A 1 124 ? -10.802 4.990 11.318 1.00 91.06 124 CYS A C 1
ATOM 925 O O . CYS A 1 124 ? -10.663 3.868 11.820 1.00 91.06 124 CYS A O 1
ATOM 927 N N . ASN A 1 125 ? -11.713 5.266 10.390 1.00 91.50 125 ASN A N 1
ATOM 928 C CA . ASN A 1 125 ? -12.641 4.272 9.876 1.00 91.50 125 ASN A CA 1
ATOM 929 C C . ASN A 1 125 ? -12.204 3.795 8.494 1.00 91.50 125 ASN A C 1
ATOM 931 O O . ASN A 1 125 ? -11.867 4.590 7.619 1.00 91.50 125 ASN A O 1
ATOM 935 N N . ILE A 1 126 ? -12.271 2.488 8.287 1.00 90.06 126 ILE A N 1
ATOM 936 C CA . ILE A 1 126 ? -12.156 1.854 6.986 1.00 90.06 126 ILE A CA 1
ATOM 937 C C . ILE A 1 126 ? -13.568 1.774 6.402 1.00 90.06 126 ILE A C 1
ATOM 939 O O . ILE A 1 126 ? -14.453 1.152 6.983 1.00 90.06 126 ILE A O 1
ATOM 943 N N . SER A 1 127 ? -13.777 2.404 5.249 1.00 85.38 127 SER A N 1
ATOM 944 C CA . SER A 1 127 ? -14.985 2.223 4.423 1.00 85.38 127 SER A CA 1
ATOM 945 C C . SER A 1 127 ? -14.698 1.463 3.133 1.00 85.38 127 SER A C 1
ATOM 947 O O . SER A 1 127 ? -15.568 0.786 2.593 1.00 85.38 127 SER A O 1
ATOM 949 N N . LYS A 1 128 ? -13.481 1.620 2.603 1.00 87.50 128 LYS A N 1
ATOM 950 C CA . LYS A 1 128 ? -13.018 1.020 1.352 1.00 87.50 128 LYS A CA 1
ATOM 951 C C . LYS A 1 128 ? -11.497 1.083 1.250 1.00 87.50 128 LYS A C 1
ATOM 953 O O . LYS A 1 128 ? -10.854 1.899 1.908 1.00 87.50 128 LYS A O 1
ATOM 958 N N . LEU A 1 129 ? -10.951 0.280 0.345 1.00 91.38 129 LEU A N 1
ATOM 959 C CA . LEU A 1 129 ? -9.593 0.417 -0.169 1.00 91.38 129 LEU A CA 1
ATOM 960 C C . LEU A 1 129 ? -9.666 0.991 -1.587 1.00 91.38 129 LEU A C 1
ATOM 962 O O . LEU A 1 129 ? -10.454 0.522 -2.406 1.00 91.38 129 LEU A O 1
ATOM 966 N N . VAL A 1 130 ? -8.853 2.000 -1.885 1.00 91.81 130 VAL A N 1
ATOM 967 C CA . VAL A 1 130 ? -8.736 2.585 -3.223 1.00 91.81 130 VAL A CA 1
ATOM 968 C C . VAL A 1 130 ? -7.333 2.321 -3.739 1.00 91.81 130 VAL A C 1
ATOM 970 O O . VAL A 1 130 ? -6.358 2.756 -3.137 1.00 91.81 130 VAL A O 1
ATOM 973 N N . ILE A 1 131 ? -7.241 1.625 -4.867 1.00 92.56 131 ILE A N 1
ATOM 974 C CA . ILE A 1 131 ? -5.984 1.398 -5.577 1.00 92.56 131 ILE A CA 1
ATOM 975 C C . ILE A 1 131 ? -6.092 2.097 -6.927 1.00 92.56 131 ILE A C 1
ATOM 977 O O . ILE A 1 131 ? -7.060 1.883 -7.660 1.00 92.56 131 ILE A O 1
ATOM 981 N N . SER A 1 132 ? -5.116 2.934 -7.261 1.00 90.25 132 SER A N 1
ATOM 982 C CA . SER A 1 132 ? -5.046 3.612 -8.553 1.00 90.25 132 SER A CA 1
ATOM 983 C C . SER A 1 132 ? -3.633 3.570 -9.122 1.00 90.25 132 SER A C 1
ATOM 985 O O . SER A 1 132 ? -2.640 3.649 -8.406 1.00 90.25 132 SER A O 1
ATOM 987 N N . SER A 1 133 ? -3.539 3.444 -10.443 1.00 86.94 133 SER A N 1
ATOM 988 C CA . SER A 1 133 ? -2.284 3.552 -11.182 1.00 86.94 133 SER A CA 1
ATOM 989 C C . SER A 1 133 ? -2.558 4.324 -12.473 1.00 86.94 133 SER A C 1
ATOM 991 O O . SER A 1 133 ? -3.247 3.804 -13.349 1.00 86.94 133 SER A O 1
ATOM 993 N N . PRO A 1 134 ? -2.067 5.568 -12.622 1.00 75.75 134 PRO A N 1
ATOM 994 C CA . PRO A 1 134 ? -2.367 6.396 -13.792 1.00 75.75 134 PRO A CA 1
ATOM 995 C C . PRO A 1 134 ? -1.867 5.792 -15.110 1.00 75.75 134 PRO A C 1
ATOM 997 O O . PRO A 1 134 ? -2.460 6.017 -16.164 1.00 75.75 134 PRO A O 1
ATOM 1000 N N . LYS A 1 135 ? -0.763 5.037 -15.054 1.00 69.50 135 LYS A N 1
ATOM 1001 C CA . LYS A 1 135 ? -0.087 4.476 -16.230 1.00 69.50 135 LYS A CA 1
ATOM 1002 C C . LYS A 1 135 ? -0.385 2.986 -16.441 1.00 69.50 135 LYS A C 1
ATOM 1004 O O . LYS A 1 135 ? -0.227 2.501 -17.560 1.00 69.50 135 LYS A O 1
ATOM 1009 N N . ASN A 1 136 ? -0.848 2.259 -15.419 1.00 66.00 136 ASN A N 1
ATOM 1010 C CA . ASN A 1 136 ? -1.147 0.833 -15.536 1.00 66.00 136 ASN A CA 1
ATOM 1011 C C . ASN A 1 136 ? -2.650 0.589 -15.741 1.00 66.00 136 ASN A C 1
ATOM 1013 O O . ASN A 1 136 ? -3.477 0.899 -14.887 1.00 66.00 136 ASN A O 1
ATOM 1017 N N . LYS A 1 137 ? -3.009 0.013 -16.894 1.00 58.12 137 LYS A N 1
ATOM 1018 C CA . LYS A 1 137 ? -4.410 -0.212 -17.287 1.00 58.12 137 LYS A CA 1
ATOM 1019 C C . LYS A 1 137 ? -5.020 -1.481 -16.690 1.00 58.12 137 LYS A C 1
ATOM 1021 O O . LYS A 1 137 ? -6.236 -1.638 -16.773 1.00 58.12 137 LYS A O 1
ATOM 1026 N N . ASN A 1 138 ? -4.217 -2.380 -16.111 1.00 66.56 138 ASN A N 1
ATOM 1027 C CA . ASN A 1 138 ? -4.707 -3.665 -15.615 1.00 66.56 138 ASN A CA 1
ATOM 1028 C C . ASN A 1 138 ? -4.467 -3.848 -14.112 1.00 66.56 138 ASN A C 1
ATOM 1030 O O . ASN A 1 138 ? -3.612 -4.613 -13.683 1.00 66.56 138 ASN A O 1
ATOM 1034 N N . LEU A 1 139 ? -5.280 -3.171 -13.298 1.00 76.31 139 LEU A N 1
ATOM 1035 C CA . LEU A 1 139 ? -5.332 -3.410 -11.850 1.00 76.31 139 LEU A CA 1
ATOM 1036 C C . LEU A 1 139 ? -5.993 -4.754 -11.485 1.00 76.31 139 LEU A C 1
ATOM 1038 O O . LEU A 1 139 ? -6.046 -5.106 -10.315 1.00 76.31 139 LEU A O 1
ATOM 1042 N N . LYS A 1 140 ? -6.518 -5.509 -12.461 1.00 78.06 140 LYS A N 1
ATOM 1043 C CA . LYS A 1 140 ? -7.249 -6.765 -12.218 1.00 78.06 140 LYS A CA 1
ATOM 1044 C C . LYS A 1 140 ? -6.373 -7.888 -11.672 1.00 78.06 140 LYS A C 1
ATOM 1046 O O . LYS A 1 140 ? -6.898 -8.793 -11.036 1.00 78.06 140 LYS A O 1
ATOM 1051 N N . ASP A 1 141 ? -5.069 -7.813 -11.912 1.00 84.19 141 ASP A N 1
ATOM 1052 C CA . ASP A 1 141 ? -4.113 -8.828 -11.465 1.00 84.19 141 ASP A CA 1
ATOM 1053 C C . ASP A 1 141 ? -3.650 -8.581 -10.017 1.00 84.19 141 ASP A C 1
ATOM 1055 O O . ASP A 1 141 ? -2.882 -9.364 -9.459 1.00 84.19 141 ASP A O 1
ATOM 1059 N N . PHE A 1 142 ? -4.116 -7.490 -9.398 1.00 88.75 142 PHE A N 1
ATOM 1060 C CA . PHE A 1 142 ? -3.825 -7.171 -8.010 1.00 88.75 142 PHE A CA 1
ATOM 1061 C C . PHE A 1 142 ? -4.652 -8.053 -7.087 1.00 88.75 142 PHE A C 1
ATOM 1063 O O . PHE A 1 142 ? -5.867 -8.180 -7.238 1.00 88.75 142 PHE A O 1
ATOM 1070 N N . GLN A 1 143 ? -3.995 -8.608 -6.078 1.00 92.06 143 GLN A N 1
ATOM 1071 C CA . GLN A 1 143 ? -4.655 -9.350 -5.015 1.00 92.06 143 GLN A CA 1
ATOM 1072 C C . GLN A 1 143 ? -4.723 -8.475 -3.772 1.00 92.06 143 GLN A C 1
ATOM 1074 O O . GLN A 1 143 ? -3.731 -7.861 -3.377 1.00 92.06 143 GLN A O 1
ATOM 1079 N N . VAL A 1 144 ? -5.896 -8.431 -3.149 1.00 92.31 144 VAL A N 1
ATOM 1080 C CA . VAL A 1 144 ? -6.117 -7.718 -1.891 1.00 92.31 144 VAL A CA 1
ATOM 1081 C C . VAL A 1 144 ? -6.549 -8.730 -0.842 1.00 92.31 144 VAL A C 1
ATOM 1083 O O . VAL A 1 144 ? -7.548 -9.421 -1.017 1.00 92.31 144 VAL A O 1
ATOM 1086 N N . GLY A 1 145 ? -5.784 -8.812 0.240 1.00 90.69 145 GLY A N 1
ATOM 1087 C CA . GLY A 1 145 ? -6.140 -9.543 1.448 1.00 90.69 145 GLY A CA 1
ATOM 1088 C C . GLY A 1 145 ? -6.480 -8.567 2.565 1.00 90.69 145 GLY A C 1
ATOM 1089 O O . GLY A 1 145 ? -5.817 -7.543 2.724 1.00 90.69 145 GLY A O 1
ATOM 1090 N N . VAL A 1 146 ? -7.497 -8.893 3.351 1.00 91.50 146 VAL A N 1
ATOM 1091 C CA . VAL A 1 146 ? -7.896 -8.144 4.544 1.00 91.50 146 VAL A CA 1
ATOM 1092 C C . VAL A 1 146 ? -7.905 -9.124 5.715 1.00 91.50 146 VAL A C 1
ATOM 1094 O O . VAL A 1 146 ? -8.233 -10.294 5.540 1.00 91.50 146 VAL A O 1
ATOM 1097 N N . SER A 1 147 ? -7.464 -8.692 6.893 1.00 90.69 147 SER A N 1
ATOM 1098 C CA . SER A 1 147 ? -7.397 -9.576 8.056 1.00 90.69 147 SER A CA 1
ATOM 1099 C C . SER A 1 147 ? -8.781 -9.848 8.652 1.00 90.69 147 SER A C 1
ATOM 1101 O O . SER A 1 147 ? -9.707 -9.042 8.517 1.00 90.69 147 SER A O 1
ATOM 1103 N N . LYS A 1 148 ? -8.916 -10.976 9.360 1.00 86.38 148 LYS A N 1
ATOM 1104 C CA . LYS A 1 148 ? -10.188 -11.412 9.961 1.00 86.38 148 LYS A CA 1
ATOM 1105 C C . LYS A 1 148 ? -10.777 -10.378 10.917 1.00 86.38 148 LYS A C 1
ATOM 1107 O O . LYS A 1 148 ? -11.992 -10.246 10.997 1.00 86.38 148 LYS A O 1
ATOM 1112 N N . GLU A 1 149 ? -9.927 -9.642 11.625 1.00 85.56 149 GLU A N 1
ATOM 1113 C CA . GLU A 1 149 ? -10.315 -8.588 12.564 1.00 85.56 149 GLU A CA 1
ATOM 1114 C C . GLU A 1 149 ? -11.108 -7.482 11.865 1.00 85.56 149 GLU A C 1
ATOM 1116 O O . GLU A 1 149 ? -12.033 -6.929 12.450 1.00 85.56 149 GLU A O 1
ATOM 1121 N N . ILE A 1 150 ? -10.764 -7.170 10.612 1.00 82.81 150 ILE A N 1
ATOM 1122 C CA . ILE A 1 150 ? -11.501 -6.208 9.793 1.00 82.81 150 ILE A CA 1
ATOM 1123 C C . ILE A 1 150 ? -12.734 -6.883 9.171 1.00 82.81 150 ILE A C 1
ATOM 1125 O O . ILE A 1 150 ? -13.821 -6.312 9.222 1.00 82.81 150 ILE A O 1
ATOM 1129 N N . GLU A 1 151 ? -12.600 -8.097 8.620 1.00 80.31 151 GLU A N 1
ATOM 1130 C CA . GLU A 1 151 ? -13.709 -8.829 7.976 1.00 80.31 151 GLU A CA 1
ATOM 1131 C C . GLU A 1 151 ? -14.909 -9.037 8.914 1.00 80.31 151 GLU A C 1
ATOM 1133 O O . GLU A 1 151 ? -16.055 -8.845 8.509 1.00 80.31 151 GLU A O 1
ATOM 1138 N N . GLN A 1 152 ? -14.657 -9.369 10.183 1.00 71.62 152 GLN A N 1
ATOM 1139 C CA . GLN A 1 152 ? -15.696 -9.605 11.191 1.00 71.62 152 GLN A CA 1
ATOM 1140 C C . GLN A 1 152 ? -16.554 -8.369 11.496 1.00 71.62 152 GLN A C 1
ATOM 1142 O O . GLN A 1 152 ? -17.670 -8.511 11.991 1.00 71.62 152 GLN A O 1
ATOM 1147 N N . LEU A 1 153 ? -16.069 -7.160 11.202 1.00 62.56 153 LEU A N 1
ATOM 1148 C CA . LEU A 1 153 ? -16.795 -5.914 11.470 1.00 62.56 153 LEU A CA 1
ATOM 1149 C C . LEU A 1 153 ? -17.799 -5.560 10.359 1.00 62.56 153 LEU A C 1
ATOM 1151 O O . LEU A 1 153 ? -18.742 -4.795 10.598 1.00 62.56 153 LEU A O 1
ATOM 1155 N N . TYR A 1 154 ? -17.625 -6.141 9.168 1.00 57.78 154 TYR A N 1
ATOM 1156 C CA . TYR A 1 154 ? -18.531 -5.983 8.027 1.00 57.78 154 TYR A CA 1
ATOM 1157 C C . TYR A 1 154 ? -19.761 -6.906 8.079 1.00 57.78 154 TYR A C 1
ATOM 1159 O O . TYR A 1 154 ? -20.639 -6.772 7.225 1.00 57.78 154 TYR A O 1
ATOM 1167 N N . VAL A 1 155 ? -19.840 -7.797 9.077 1.00 49.56 155 VAL A N 1
ATOM 1168 C CA . VAL A 1 155 ? -20.992 -8.679 9.348 1.00 49.56 155 VAL A CA 1
ATOM 1169 C C . VAL A 1 155 ? -22.156 -7.910 9.982 1.00 49.56 155 VAL A C 1
ATOM 1171 O O . VAL A 1 155 ? -21.916 -6.921 10.726 1.00 49.56 155 VAL A O 1
#

Organism: NCBI:txid88456

Radius of gyration: 17.38 Å; Cα contacts (8 Å, |Δi|>4): 339; chains: 1; bounding box: 41×39×61 Å

Mean predicted aligned error: 8.96 Å

Nearest PDB structures (foldseek):
  2k2s-assembly1_A  TM=7.649E-01  e=2.191E-06  Toxoplasma gondii
  3vv1-assembly1_B  TM=5.766E-01  e=7.868E-04  Caenorhabditis elegans
  5glt-assembly2_B  TM=6.468E-01  e=3.561E-03  Toxascaris leonina
  4b1m-assembly3_C  TM=4.780E-01  e=3.381E-03  Bacillus subtilis
  8i5a-assembly1_A  TM=4.100E-01  e=1.063E-02  Burkholderia sp.

Sequence (155 aa):
MKNFALFASLLSLFVATAYAAKEVSWPNNGSIKVIAPKSPSHITIAVPGCVTVTIDWEDNSVQVTKHGESSSQPVGGSERLRDDGGELVVLLS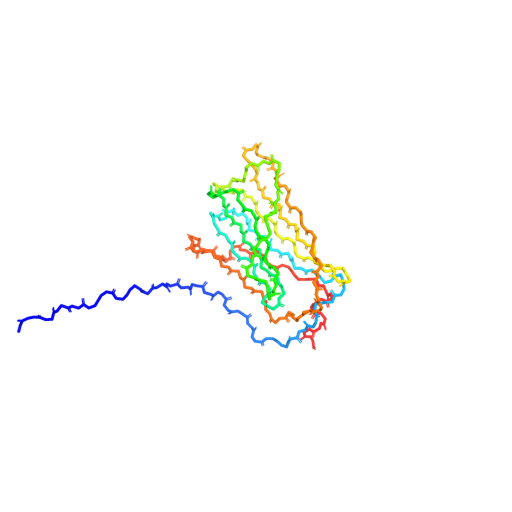RQENTTHVAVYAESVGGGFDSRLQ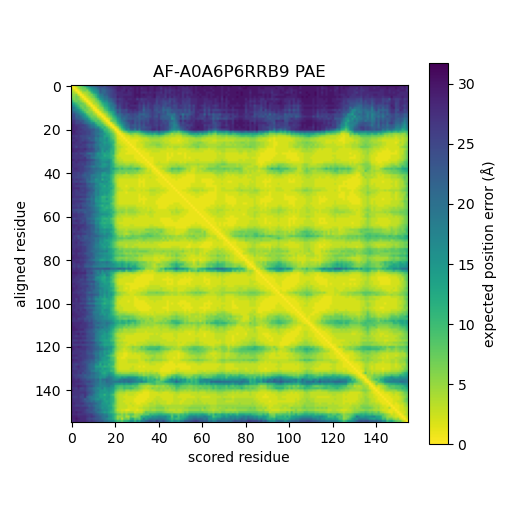SIEMPSCNISKLVISSPKNKNLKDFQVGVSKEIEQLYV